Protein AF-A0AAT9LNY0-F1 (afdb_monomer_lite)

Sequence (121 aa):
MVKVRPDSPRIAACVDVQRRLFQAGYPCPRPLTGATPFSGAVATAEAYVPSGALLPTADHAALAFAEAFARLIRLAPRLAEVSTLDSAPSWVAWNHDGDGLWPCPARHRPVDGATRRRDDA

Structure (mmCIF, N/CA/C/O backbone):
data_AF-A0AAT9LNY0-F1
#
_entry.id   AF-A0AAT9LNY0-F1
#
loop_
_atom_site.group_PDB
_atom_site.id
_atom_site.type_symbol
_atom_site.label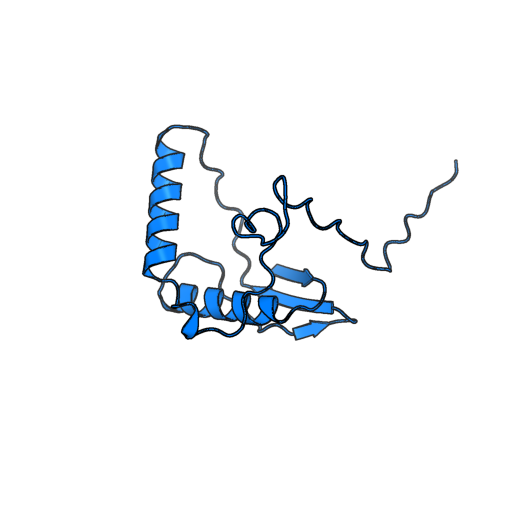_atom_id
_atom_site.label_alt_id
_atom_site.label_comp_id
_atom_site.label_asym_id
_atom_site.label_entity_id
_atom_site.label_seq_id
_atom_site.pdbx_PDB_ins_code
_atom_site.Cartn_x
_atom_site.Cartn_y
_atom_site.Cartn_z
_atom_site.occupancy
_atom_site.B_iso_or_equiv
_atom_site.auth_seq_id
_atom_site.auth_comp_id
_atom_site.auth_asym_id
_atom_site.auth_atom_id
_atom_site.pdbx_PDB_model_num
ATOM 1 N N . MET A 1 1 ? 0.871 -13.994 6.245 1.00 94.56 1 MET A N 1
ATOM 2 C CA . MET A 1 1 ? 1.655 -13.207 7.224 1.00 94.56 1 MET A CA 1
ATOM 3 C C . MET A 1 1 ? 0.701 -12.325 8.012 1.00 94.56 1 MET A C 1
ATOM 5 O O . MET A 1 1 ? -0.199 -11.765 7.398 1.00 94.56 1 MET A O 1
ATOM 9 N N . VAL A 1 2 ? 0.889 -12.199 9.329 1.00 96.50 2 VAL A N 1
ATOM 10 C CA . VAL A 1 2 ? 0.108 -11.288 10.185 1.00 96.50 2 VAL A CA 1
ATOM 11 C C . VAL A 1 2 ? 1.001 -10.147 10.673 1.00 96.50 2 VAL A C 1
ATOM 13 O O . VAL A 1 2 ? 2.157 -10.367 11.035 1.00 96.50 2 VAL A O 1
ATOM 16 N N . LYS A 1 3 ? 0.472 -8.922 10.659 1.00 95.56 3 LYS A N 1
ATOM 17 C CA . LYS A 1 3 ? 1.140 -7.688 11.079 1.00 95.56 3 LYS A CA 1
ATOM 18 C C . LYS A 1 3 ? 0.297 -7.018 12.165 1.00 95.56 3 LYS A C 1
ATOM 20 O O . LYS A 1 3 ? -0.824 -6.618 11.883 1.00 95.56 3 LYS A O 1
ATOM 25 N N . VAL A 1 4 ? 0.840 -6.878 13.376 1.00 96.44 4 VAL A N 1
ATOM 26 C CA . VAL A 1 4 ? 0.190 -6.175 14.502 1.00 96.44 4 VAL A CA 1
ATOM 27 C C . VAL A 1 4 ? 0.904 -4.851 14.763 1.00 96.44 4 VAL A C 1
ATOM 29 O O . VAL A 1 4 ? 2.138 -4.829 14.807 1.00 96.44 4 VAL A O 1
ATOM 32 N N . ARG A 1 5 ? 0.157 -3.749 14.863 1.00 92.44 5 ARG A N 1
ATOM 33 C CA . ARG A 1 5 ? 0.663 -2.369 14.998 1.00 92.44 5 ARG A CA 1
ATOM 34 C C . ARG A 1 5 ? -0.277 -1.561 15.914 1.00 92.44 5 ARG A C 1
ATOM 36 O O . ARG A 1 5 ? -1.454 -1.913 15.967 1.00 92.44 5 ARG A O 1
ATOM 43 N N . PRO A 1 6 ? 0.185 -0.488 16.587 1.00 92.31 6 PRO A N 1
ATOM 44 C CA . PRO A 1 6 ? -0.717 0.462 17.244 1.00 92.31 6 PRO A CA 1
ATOM 45 C C . PRO A 1 6 ? -1.806 0.949 16.285 1.00 92.31 6 PRO A C 1
ATOM 47 O O . PRO A 1 6 ? -1.531 1.104 15.094 1.00 92.31 6 PRO A O 1
ATOM 50 N N . ASP A 1 7 ? -3.017 1.167 16.795 1.00 90.31 7 ASP A N 1
ATOM 51 C CA . ASP A 1 7 ? -4.131 1.612 15.960 1.00 90.31 7 ASP A CA 1
ATOM 52 C C . ASP A 1 7 ? -3.851 2.988 15.337 1.00 90.31 7 ASP A C 1
ATOM 54 O O . ASP A 1 7 ? -3.277 3.885 15.958 1.00 90.31 7 ASP A O 1
ATOM 58 N N . SER A 1 8 ? -4.230 3.126 14.073 1.00 89.56 8 SER A N 1
ATOM 59 C CA . SER A 1 8 ? -4.134 4.356 13.305 1.00 89.56 8 SER A CA 1
ATOM 60 C C . SER A 1 8 ? -5.066 4.257 12.095 1.00 89.56 8 SER A C 1
ATOM 62 O O . SER A 1 8 ? -4.996 3.260 11.363 1.00 89.56 8 SER A O 1
ATOM 64 N N . PRO A 1 9 ? -5.864 5.302 11.795 1.00 90.19 9 PRO A N 1
ATOM 65 C CA . PRO A 1 9 ? -6.690 5.357 10.586 1.00 90.19 9 PRO A CA 1
ATOM 66 C C . PRO A 1 9 ? -5.905 5.077 9.294 1.00 90.19 9 PRO A C 1
ATOM 68 O O . PRO A 1 9 ? -6.426 4.451 8.366 1.00 90.19 9 PRO A O 1
ATOM 71 N N . ARG A 1 10 ? -4.612 5.434 9.277 1.00 92.06 10 ARG A N 1
ATOM 72 C CA . ARG A 1 10 ? -3.678 5.147 8.184 1.00 92.06 10 ARG A CA 1
ATOM 73 C C . ARG A 1 10 ? -3.581 3.658 7.855 1.00 92.06 10 ARG A C 1
ATOM 75 O O . ARG A 1 10 ? -3.384 3.310 6.695 1.00 92.06 10 ARG A O 1
ATOM 82 N N . ILE A 1 11 ? -3.713 2.756 8.832 1.00 94.56 11 ILE A N 1
ATOM 83 C CA . ILE A 1 11 ? -3.593 1.309 8.588 1.00 94.56 11 ILE A CA 1
ATOM 84 C C . ILE A 1 11 ? -4.724 0.827 7.679 1.00 94.56 11 ILE A C 1
ATOM 86 O O . ILE A 1 11 ? -4.468 0.077 6.736 1.00 94.56 11 ILE A O 1
ATOM 90 N N . ALA A 1 12 ? -5.956 1.284 7.917 1.00 94.81 12 ALA A N 1
ATOM 91 C CA . ALA A 1 12 ? -7.095 0.948 7.069 1.00 94.81 12 ALA A CA 1
ATOM 92 C C . ALA A 1 12 ? -6.893 1.462 5.634 1.00 94.81 12 ALA A C 1
ATOM 94 O O . ALA A 1 12 ? -7.073 0.697 4.683 1.00 94.81 12 ALA A O 1
ATOM 95 N N . ALA A 1 13 ? -6.431 2.709 5.484 1.00 95.31 13 ALA A N 1
ATOM 96 C CA . ALA A 1 13 ? -6.116 3.300 4.184 1.00 95.31 13 ALA A CA 1
ATOM 97 C C . ALA A 1 13 ? -4.997 2.538 3.453 1.00 95.31 13 ALA A C 1
ATOM 99 O O . ALA A 1 13 ? -5.132 2.210 2.277 1.00 95.31 13 ALA A O 1
ATOM 100 N N . CYS A 1 14 ? -3.914 2.177 4.148 1.00 95.12 14 CYS A N 1
ATOM 101 C CA . CYS A 1 14 ? -2.824 1.384 3.577 1.00 95.12 14 CYS A CA 1
ATOM 102 C C . CYS A 1 14 ? -3.303 0.016 3.067 1.00 95.12 14 CYS A C 1
ATOM 104 O O . CYS A 1 14 ? -2.891 -0.412 1.988 1.00 95.12 14 CYS A O 1
ATOM 106 N N . VAL A 1 15 ? -4.179 -0.667 3.812 1.00 96.88 15 VAL A N 1
ATOM 107 C CA . VAL A 1 15 ? -4.746 -1.958 3.387 1.00 96.88 15 VAL A CA 1
ATOM 108 C C . VAL A 1 15 ? -5.673 -1.794 2.179 1.00 96.88 15 VAL A C 1
ATOM 110 O O . VAL A 1 15 ? -5.682 -2.662 1.305 1.00 96.88 15 VAL A O 1
ATOM 113 N N . ASP A 1 16 ? -6.434 -0.699 2.097 1.00 97.19 16 ASP A N 1
ATOM 114 C CA . ASP A 1 16 ? -7.252 -0.391 0.918 1.00 97.19 16 ASP A CA 1
ATOM 115 C C . ASP A 1 16 ? -6.383 -0.128 -0.323 1.00 97.19 16 ASP A C 1
ATOM 117 O O . ASP A 1 16 ? -6.565 -0.781 -1.351 1.00 97.19 16 ASP A O 1
ATOM 121 N N . VAL A 1 17 ? -5.348 0.713 -0.205 1.00 97.31 17 VAL A N 1
ATOM 122 C CA . VAL A 1 17 ? -4.367 0.949 -1.282 1.00 97.31 17 VAL A CA 1
ATOM 123 C C . VAL A 1 17 ? -3.738 -0.365 -1.752 1.00 97.31 17 VAL A C 1
ATOM 125 O O . VAL A 1 17 ? -3.703 -0.638 -2.952 1.00 97.31 17 VAL A O 1
ATOM 128 N N . GLN A 1 18 ? -3.280 -1.215 -0.825 1.00 97.50 18 GLN A N 1
ATOM 129 C CA . GLN A 1 18 ? -2.694 -2.516 -1.160 1.00 97.50 18 GLN A CA 1
ATOM 130 C C . GLN A 1 18 ? -3.690 -3.420 -1.897 1.00 97.50 18 GLN A C 1
ATOM 132 O O . GLN A 1 18 ? -3.309 -4.095 -2.854 1.00 97.50 18 GLN A O 1
ATOM 137 N N . ARG A 1 19 ? -4.964 -3.430 -1.483 1.00 97.81 19 ARG A N 1
ATOM 138 C CA . ARG A 1 19 ? -6.020 -4.223 -2.127 1.00 97.81 19 ARG A CA 1
ATOM 139 C C . ARG A 1 19 ? -6.272 -3.759 -3.555 1.00 97.81 19 ARG A C 1
ATOM 141 O O . ARG A 1 19 ? -6.327 -4.604 -4.445 1.00 97.81 19 ARG A O 1
ATOM 148 N N . ARG A 1 20 ? -6.372 -2.447 -3.776 1.00 97.94 20 ARG A N 1
ATOM 149 C CA . ARG A 1 20 ? -6.575 -1.868 -5.112 1.00 97.94 20 ARG A CA 1
ATOM 150 C C . ARG A 1 20 ? -5.379 -2.124 -6.024 1.00 97.94 20 ARG A C 1
ATOM 152 O O . ARG A 1 20 ? -5.567 -2.546 -7.158 1.00 97.94 20 ARG A O 1
ATOM 159 N N . LEU A 1 21 ? -4.155 -1.976 -5.513 1.00 98.19 21 LEU A N 1
ATOM 160 C CA . LEU A 1 21 ? -2.933 -2.325 -6.247 1.00 98.19 21 LEU A CA 1
ATOM 161 C C . LEU A 1 21 ? -2.912 -3.803 -6.655 1.00 98.19 21 LEU A C 1
ATOM 163 O O . LEU A 1 21 ? -2.614 -4.111 -7.807 1.00 98.19 21 LEU A O 1
ATOM 167 N N . PHE A 1 22 ? -3.266 -4.712 -5.740 1.00 97.75 22 PHE A N 1
ATOM 168 C CA . PHE A 1 22 ? -3.360 -6.141 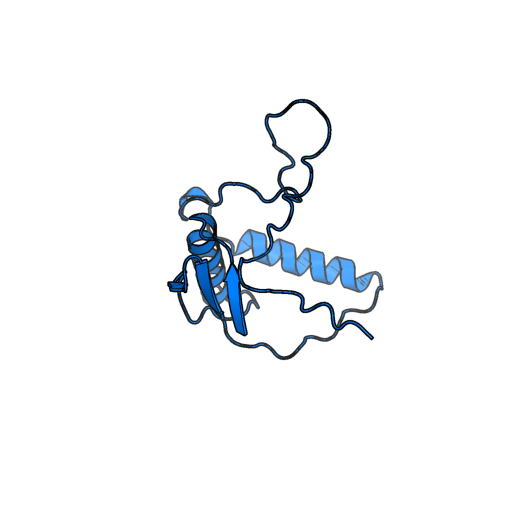-6.043 1.00 97.75 22 PHE A CA 1
ATOM 169 C C . PHE A 1 22 ? -4.404 -6.417 -7.136 1.00 97.75 22 PHE A C 1
ATOM 171 O O . PHE A 1 22 ? -4.125 -7.134 -8.093 1.00 97.75 22 PHE A O 1
ATOM 178 N N . GLN A 1 23 ? -5.591 -5.811 -7.027 1.00 97.62 23 GLN A N 1
ATOM 179 C CA . GLN A 1 23 ? -6.665 -5.933 -8.022 1.00 97.62 23 GLN A CA 1
ATOM 180 C C . GLN A 1 23 ? -6.274 -5.352 -9.388 1.00 97.62 23 GLN A C 1
ATOM 182 O O . GLN A 1 23 ? -6.664 -5.897 -10.415 1.00 97.62 23 GLN A O 1
ATOM 187 N N . ALA A 1 24 ? -5.455 -4.298 -9.408 1.00 97.75 24 ALA A N 1
ATOM 188 C CA . ALA A 1 24 ? -4.878 -3.712 -10.616 1.00 97.75 24 ALA A CA 1
ATOM 189 C C . ALA A 1 24 ? -3.674 -4.507 -11.171 1.00 97.75 24 ALA A C 1
ATOM 191 O O . ALA A 1 24 ? -3.042 -4.094 -12.144 1.00 97.75 24 ALA A O 1
ATOM 192 N N . GLY A 1 25 ? -3.329 -5.644 -10.557 1.00 96.81 25 GLY A N 1
ATOM 193 C CA . GLY A 1 25 ? -2.269 -6.540 -11.011 1.00 96.81 25 GLY A CA 1
ATOM 194 C C . GLY A 1 25 ? -0.855 -6.109 -10.619 1.00 96.81 25 GLY A C 1
ATOM 195 O O . GLY A 1 25 ? 0.106 -6.572 -11.233 1.00 96.81 25 GLY A O 1
ATOM 196 N N . TYR A 1 26 ? -0.675 -5.214 -9.644 1.00 97.00 26 TYR A N 1
ATOM 197 C CA . TYR A 1 26 ? 0.649 -4.946 -9.072 1.00 97.00 26 TYR A CA 1
ATOM 198 C C . TYR A 1 26 ? 1.130 -6.167 -8.259 1.00 97.00 26 TYR A C 1
ATOM 200 O O . TYR A 1 26 ? 0.327 -6.750 -7.528 1.00 97.00 26 TYR A O 1
ATOM 208 N N . PRO A 1 27 ? 2.416 -6.567 -8.337 1.00 92.44 27 PRO A N 1
ATOM 209 C CA . PRO A 1 27 ? 2.929 -7.770 -7.674 1.00 92.44 27 PRO A CA 1
ATOM 210 C C . PRO A 1 27 ? 3.163 -7.561 -6.164 1.00 92.44 27 PRO A C 1
ATOM 212 O O . PRO A 1 27 ? 4.271 -7.725 -5.660 1.00 92.44 27 PRO A O 1
ATOM 215 N N . CYS A 1 28 ? 2.123 -7.176 -5.423 1.00 93.75 28 CYS A N 1
ATOM 216 C CA . CYS A 1 28 ? 2.130 -7.120 -3.963 1.00 93.75 28 CYS A CA 1
ATOM 217 C C . CYS A 1 28 ? 1.419 -8.341 -3.349 1.00 93.75 28 CYS A C 1
ATOM 219 O O . CYS A 1 28 ? 0.596 -8.985 -4.005 1.00 93.75 28 CYS A O 1
ATOM 221 N N . PRO A 1 29 ? 1.691 -8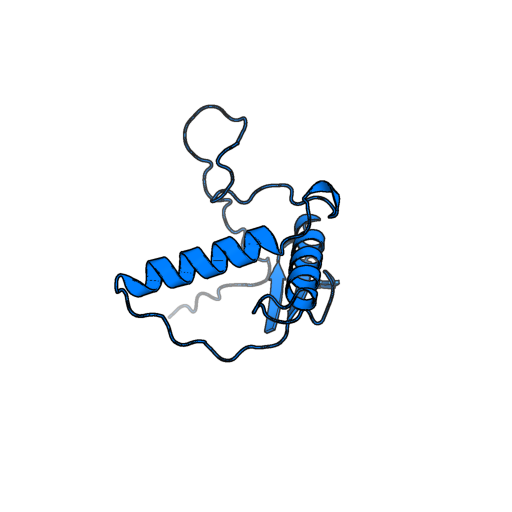.673 -2.073 1.00 95.25 29 PRO A N 1
ATOM 222 C CA . PRO A 1 29 ? 0.923 -9.686 -1.359 1.00 95.25 29 PRO A CA 1
ATOM 223 C C . PRO A 1 29 ? -0.569 -9.338 -1.312 1.00 95.25 29 PRO A C 1
ATOM 225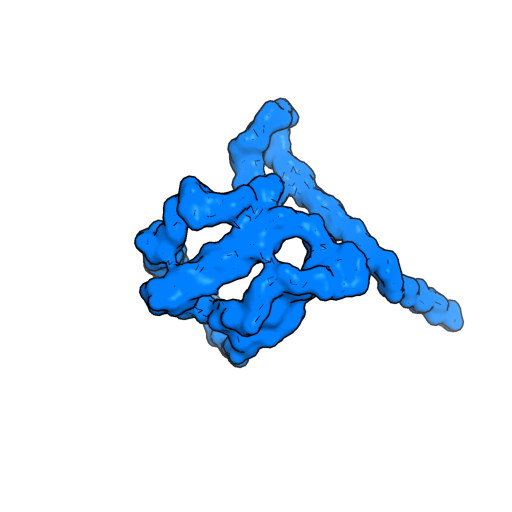 O O . PRO A 1 29 ? -0.934 -8.203 -0.999 1.00 95.25 29 PRO A O 1
ATOM 228 N N . ARG A 1 30 ? -1.437 -10.325 -1.563 1.00 97.50 30 ARG A N 1
ATOM 229 C CA . ARG A 1 30 ? -2.897 -10.164 -1.484 1.00 97.50 30 ARG A CA 1
ATOM 230 C C . ARG A 1 30 ? -3.336 -9.894 -0.040 1.00 97.50 30 ARG A C 1
ATOM 232 O O . ARG A 1 30 ? -3.118 -10.772 0.801 1.00 97.50 30 ARG A O 1
ATOM 239 N N . PRO A 1 31 ? -4.018 -8.777 0.267 1.00 97.81 31 PRO A N 1
ATOM 240 C CA . PRO A 1 31 ? -4.654 -8.599 1.569 1.00 97.81 31 PRO A CA 1
ATOM 241 C C . PRO A 1 31 ? -5.710 -9.682 1.814 1.00 97.81 31 PRO A C 1
ATOM 243 O O . PRO A 1 31 ? -6.563 -9.934 0.961 1.00 97.81 31 PRO A O 1
ATOM 246 N N . LEU A 1 32 ? -5.655 -10.324 2.977 1.00 98.06 32 LEU A N 1
ATOM 247 C CA . LEU A 1 32 ? -6.612 -11.344 3.419 1.00 98.06 32 LEU A CA 1
ATOM 248 C C . LEU A 1 32 ? -7.671 -10.759 4.355 1.00 98.06 32 LEU A C 1
ATOM 250 O O . LEU A 1 32 ? -8.785 -11.266 4.405 1.00 98.06 32 LEU A O 1
ATOM 254 N N . THR A 1 33 ? -7.339 -9.682 5.068 1.00 96.88 33 THR A N 1
ATOM 255 C CA . THR A 1 33 ? -8.247 -8.981 5.984 1.00 96.88 33 THR A CA 1
ATOM 256 C C . THR A 1 33 ? -8.234 -7.474 5.724 1.00 96.88 33 THR A C 1
ATOM 258 O O . THR A 1 33 ? -7.408 -6.955 4.968 1.00 96.88 33 THR A O 1
ATOM 261 N N . GLY A 1 34 ? -9.162 -6.753 6.354 1.00 95.88 34 GLY A N 1
ATOM 262 C CA . GLY A 1 34 ? -9.011 -5.321 6.616 1.00 95.88 34 GLY A CA 1
ATOM 263 C C . GLY A 1 34 ? -8.084 -5.054 7.811 1.00 95.88 34 GLY A C 1
ATOM 264 O O . GLY A 1 34 ? -7.440 -5.971 8.332 1.00 95.88 34 GLY A O 1
ATOM 265 N N . ALA A 1 35 ? -8.062 -3.801 8.265 1.00 96.06 35 ALA A N 1
ATOM 266 C CA . ALA A 1 35 ? -7.574 -3.432 9.591 1.00 96.06 35 ALA A CA 1
ATOM 267 C C . ALA A 1 35 ? -8.551 -3.971 10.647 1.00 96.06 35 ALA A C 1
ATOM 269 O O . ALA A 1 35 ? -9.693 -3.525 10.709 1.00 96.06 35 ALA A O 1
ATOM 270 N N . THR A 1 36 ? -8.132 -4.974 11.418 1.00 96.69 36 THR A N 1
ATOM 271 C CA . THR A 1 36 ? -8.994 -5.660 12.393 1.00 96.69 36 THR A CA 1
ATOM 272 C C . THR A 1 36 ? -8.520 -5.347 13.811 1.00 96.69 36 THR A C 1
ATOM 274 O O . THR A 1 36 ? -7.324 -5.507 14.068 1.00 96.69 36 THR A O 1
ATOM 277 N N . PRO A 1 37 ? -9.398 -4.932 14.742 1.00 96.06 37 PRO A N 1
ATOM 278 C CA . PRO A 1 37 ? -9.025 -4.761 16.143 1.00 96.06 37 PRO A CA 1
ATOM 279 C C . PRO A 1 37 ? -8.444 -6.051 16.732 1.00 96.06 37 PRO A C 1
ATOM 281 O O . PRO A 1 37 ? -8.986 -7.137 16.527 1.00 96.06 37 PRO A O 1
ATOM 284 N N . PHE A 1 38 ? -7.337 -5.938 17.461 1.00 95.75 38 PHE A N 1
ATOM 285 C CA . PHE A 1 38 ? -6.650 -7.071 18.074 1.00 95.75 38 PHE A CA 1
ATOM 286 C C . PHE A 1 38 ? -5.916 -6.631 19.342 1.00 95.75 38 PHE A C 1
ATOM 288 O O . PHE A 1 38 ? -4.879 -5.981 19.261 1.00 95.75 38 PHE A O 1
ATOM 295 N N . SER A 1 39 ? -6.449 -6.985 20.514 1.00 91.88 39 SER A N 1
ATOM 296 C CA . SER A 1 39 ? -5.804 -6.767 21.823 1.00 91.88 39 SER A CA 1
ATOM 297 C C . SER A 1 39 ? -5.298 -5.332 22.059 1.00 91.88 39 SER A C 1
ATOM 299 O O . SER A 1 39 ? -4.147 -5.130 22.435 1.00 91.88 39 SER A O 1
ATOM 301 N N . GLY A 1 40 ? -6.137 -4.322 21.802 1.00 91.88 40 GLY A N 1
ATOM 302 C CA . GLY A 1 40 ? -5.757 -2.904 21.945 1.00 91.88 40 GLY A CA 1
ATOM 303 C C . GLY A 1 40 ? -4.855 -2.364 20.825 1.00 91.88 40 GLY A C 1
ATOM 304 O O . GLY A 1 40 ? -4.378 -1.237 20.897 1.00 91.88 40 GLY A O 1
ATOM 305 N N . ALA A 1 41 ? -4.628 -3.162 19.786 1.00 95.38 41 ALA A N 1
ATOM 306 C CA . ALA A 1 41 ? -3.887 -2.821 18.583 1.00 95.38 41 ALA A CA 1
ATOM 307 C C . ALA A 1 41 ? -4.744 -3.120 17.340 1.00 95.38 41 ALA A C 1
ATOM 309 O O . ALA A 1 41 ? -5.911 -3.507 17.438 1.00 95.38 41 ALA A O 1
ATOM 310 N N . VAL A 1 42 ? -4.149 -2.975 16.159 1.00 96.81 42 VAL A N 1
ATOM 311 C CA . VAL A 1 42 ? -4.739 -3.415 14.894 1.00 96.81 42 VAL A CA 1
ATOM 312 C C . VAL A 1 42 ? -3.875 -4.497 14.265 1.00 96.81 42 VAL A C 1
ATOM 314 O O . VAL A 1 42 ? -2.651 -4.371 14.169 1.00 96.81 42 VAL A O 1
ATOM 317 N N . ALA A 1 43 ? -4.534 -5.557 13.805 1.00 97.75 43 ALA A N 1
ATOM 318 C CA . ALA A 1 43 ? -3.949 -6.634 13.031 1.00 97.75 43 ALA A CA 1
ATOM 319 C C . ALA A 1 43 ? -4.400 -6.572 11.566 1.00 97.75 43 ALA A C 1
ATOM 321 O O . ALA A 1 43 ? -5.571 -6.346 11.254 1.00 97.75 43 ALA A O 1
ATOM 322 N N . THR A 1 44 ? -3.461 -6.826 10.659 1.00 98.12 44 THR A N 1
ATOM 323 C CA . THR A 1 44 ? -3.731 -7.072 9.240 1.00 98.12 44 THR A CA 1
ATOM 324 C C . THR A 1 44 ? -3.100 -8.392 8.821 1.00 98.12 44 THR A C 1
ATOM 326 O O . THR A 1 44 ? -2.039 -8.777 9.322 1.00 98.12 44 THR A O 1
ATOM 329 N N . ALA A 1 45 ? -3.750 -9.104 7.904 1.00 98.06 45 ALA A N 1
ATOM 330 C CA . ALA A 1 45 ? -3.217 -10.319 7.313 1.00 98.06 45 ALA A CA 1
ATOM 331 C C . ALA A 1 45 ? -3.136 -10.193 5.793 1.00 98.06 45 ALA A C 1
ATOM 333 O O . ALA A 1 45 ? -4.038 -9.671 5.138 1.00 98.06 45 ALA A O 1
ATOM 334 N N . GLU A 1 46 ? -2.058 -10.723 5.231 1.00 97.81 46 GLU A N 1
ATOM 335 C CA . GLU A 1 46 ? -1.815 -10.809 3.792 1.00 97.81 46 GLU A CA 1
ATOM 336 C C . GLU A 1 46 ? -1.281 -12.197 3.425 1.00 97.81 46 GLU A C 1
ATOM 338 O O . GLU A 1 46 ? -0.742 -12.919 4.276 1.00 97.81 46 GLU A O 1
ATOM 343 N N . ALA A 1 47 ? -1.445 -12.582 2.160 1.00 97.25 47 ALA A N 1
ATOM 344 C CA . ALA A 1 47 ? -0.911 -13.826 1.631 1.00 97.25 47 ALA A CA 1
ATOM 345 C C . ALA A 1 47 ? 0.598 -13.888 1.889 1.00 97.25 47 ALA A C 1
ATOM 347 O O . ALA A 1 47 ? 1.323 -12.921 1.665 1.00 97.25 47 ALA A O 1
ATOM 348 N N . TYR A 1 48 ? 1.068 -15.018 2.407 1.00 94.06 48 TYR A N 1
ATOM 349 C CA . TYR A 1 48 ? 2.498 -15.216 2.577 1.00 94.06 48 TYR A CA 1
ATOM 350 C C . TYR A 1 48 ? 3.135 -15.431 1.204 1.00 94.06 48 TYR A C 1
ATOM 352 O O . TYR A 1 48 ? 2.723 -16.325 0.468 1.00 94.06 48 TYR A O 1
ATOM 360 N N . VAL A 1 49 ? 4.120 -14.603 0.875 1.00 89.31 49 VAL A N 1
ATOM 361 C CA . VAL A 1 49 ? 4.967 -14.773 -0.302 1.00 89.31 49 VAL A CA 1
ATOM 362 C C . VAL A 1 49 ? 6.311 -15.286 0.216 1.00 89.31 49 VAL A C 1
ATOM 364 O O . VAL A 1 49 ? 6.941 -14.578 1.008 1.00 89.31 49 VAL A O 1
ATOM 367 N N . PRO A 1 50 ? 6.733 -16.510 -0.150 1.00 84.56 50 PRO A N 1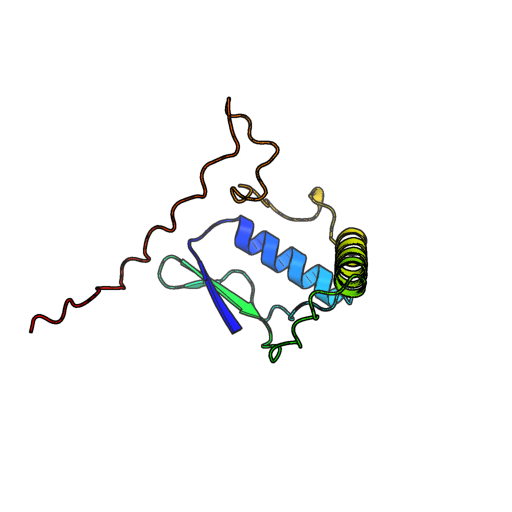
ATOM 368 C CA . PRO A 1 50 ? 8.065 -17.009 0.176 1.00 84.56 50 PRO A CA 1
ATOM 369 C C . PRO A 1 50 ? 9.126 -16.003 -0.275 1.00 84.56 50 PRO A C 1
ATOM 371 O O . PRO A 1 50 ? 8.943 -15.345 -1.299 1.00 84.56 50 PRO A O 1
ATOM 374 N N . SER A 1 51 ? 10.198 -15.851 0.506 1.00 70.00 51 SER A N 1
ATOM 375 C CA . SER A 1 51 ? 11.184 -14.785 0.300 1.00 70.00 51 SER A CA 1
ATOM 376 C C . SER A 1 51 ? 11.640 -14.709 -1.161 1.00 70.00 51 SER A C 1
ATOM 378 O O . SER A 1 51 ? 12.076 -15.708 -1.731 1.00 70.00 51 SER A O 1
ATOM 380 N N . GLY A 1 52 ? 11.540 -13.519 -1.758 1.00 70.38 52 GLY A N 1
ATOM 381 C CA . GLY A 1 52 ? 12.112 -13.249 -3.074 1.00 70.38 52 GLY A CA 1
ATOM 382 C C . GLY A 1 52 ? 13.639 -13.258 -3.013 1.00 70.38 52 GLY A C 1
ATOM 383 O O . GLY A 1 52 ? 14.224 -13.008 -1.955 1.00 70.38 52 GLY A O 1
ATOM 384 N N . ALA A 1 53 ? 14.288 -13.544 -4.142 1.00 76.06 53 ALA A N 1
ATOM 385 C CA . ALA A 1 53 ? 15.733 -13.398 -4.254 1.00 76.06 53 ALA A CA 1
ATOM 386 C C . ALA A 1 53 ? 16.108 -11.922 -4.056 1.00 76.06 53 ALA A C 1
ATOM 388 O O . ALA A 1 53 ? 15.550 -11.044 -4.718 1.00 76.06 53 ALA A O 1
ATOM 389 N N . LEU A 1 54 ? 17.040 -11.649 -3.141 1.00 75.50 54 LEU A N 1
ATOM 390 C CA . LEU A 1 54 ? 17.620 -10.318 -3.017 1.00 75.50 54 LEU A CA 1
ATOM 391 C C . LEU A 1 54 ? 18.319 -9.999 -4.342 1.00 75.50 54 LEU A C 1
ATOM 393 O O . LEU A 1 54 ? 19.172 -10.770 -4.786 1.00 75.50 54 LEU A O 1
ATOM 397 N N . LEU A 1 55 ? 17.947 -8.891 -4.983 1.00 74.44 55 LEU A N 1
ATOM 398 C CA . LEU A 1 55 ? 18.670 -8.448 -6.168 1.00 74.44 55 LEU A CA 1
ATOM 399 C C . LEU A 1 55 ? 20.118 -8.139 -5.756 1.00 74.44 55 LEU A C 1
ATOM 401 O O . LEU A 1 55 ? 20.316 -7.447 -4.751 1.00 74.44 55 LEU A O 1
ATOM 405 N N . PRO A 1 56 ? 21.128 -8.648 -6.482 1.00 74.56 56 PRO A N 1
ATOM 406 C CA . PRO A 1 56 ? 22.511 -8.289 -6.210 1.00 74.56 56 PRO A CA 1
ATOM 407 C C . PRO A 1 56 ? 22.680 -6.771 -6.334 1.00 74.56 56 PRO A C 1
ATOM 409 O O . PRO A 1 56 ? 22.007 -6.129 -7.142 1.00 74.56 56 PRO A O 1
ATOM 412 N N . THR A 1 57 ? 23.582 -6.194 -5.541 1.00 68.44 57 THR A N 1
ATOM 413 C CA . THR A 1 57 ? 23.972 -4.781 -5.637 1.00 68.44 57 THR A CA 1
ATOM 414 C C . THR A 1 57 ? 24.733 -4.554 -6.945 1.00 68.44 57 THR A C 1
ATOM 416 O O . THR A 1 57 ? 25.959 -4.554 -6.975 1.00 68.44 57 THR A O 1
ATOM 419 N N . ALA A 1 58 ? 23.990 -4.443 -8.039 1.00 72.50 58 ALA A N 1
ATOM 420 C CA . ALA A 1 58 ? 24.465 -4.183 -9.390 1.00 72.50 58 ALA A CA 1
ATOM 421 C C . ALA A 1 58 ? 23.581 -3.103 -10.025 1.00 72.50 58 ALA A C 1
ATOM 423 O O . ALA A 1 58 ? 22.420 -2.951 -9.637 1.00 72.50 58 ALA A O 1
ATOM 424 N N . ASP A 1 59 ? 24.088 -2.400 -11.040 1.00 66.19 59 ASP A N 1
ATOM 425 C CA . ASP A 1 59 ? 23.385 -1.290 -11.714 1.00 66.19 59 ASP A CA 1
ATOM 426 C C . ASP A 1 59 ? 21.975 -1.662 -12.208 1.00 66.19 59 ASP A C 1
ATOM 428 O O . ASP A 1 59 ? 21.071 -0.830 -12.273 1.00 66.19 59 ASP A O 1
ATOM 432 N N . HIS A 1 60 ? 21.750 -2.944 -12.496 1.00 74.56 60 HIS A N 1
ATOM 433 C CA . HIS A 1 60 ? 20.473 -3.460 -12.989 1.00 74.56 60 HIS A CA 1
ATOM 434 C C . HIS A 1 60 ? 19.392 -3.498 -11.894 1.00 74.56 60 HIS A C 1
ATOM 436 O O . HIS A 1 60 ? 18.201 -3.428 -12.198 1.00 74.56 60 HIS A O 1
ATOM 442 N N . ALA A 1 61 ? 19.781 -3.561 -10.616 1.00 84.19 61 ALA A N 1
ATOM 443 C CA . ALA A 1 61 ? 18.838 -3.532 -9.503 1.00 84.19 61 ALA A CA 1
ATOM 444 C C . ALA A 1 61 ? 18.153 -2.164 -9.385 1.00 84.19 61 ALA A C 1
ATOM 446 O O . ALA A 1 61 ? 16.947 -2.103 -9.153 1.00 84.19 61 ALA A O 1
ATOM 447 N N . ALA A 1 62 ? 18.890 -1.068 -9.601 1.00 87.94 62 ALA A N 1
ATOM 448 C CA . ALA A 1 62 ? 18.333 0.282 -9.547 1.00 87.94 62 ALA A CA 1
ATOM 449 C C . ALA A 1 62 ? 17.231 0.486 -10.600 1.00 87.94 62 ALA A C 1
ATOM 451 O O . ALA A 1 62 ? 16.160 0.999 -10.272 1.00 87.94 62 ALA A O 1
ATOM 452 N N . LEU A 1 63 ? 17.459 0.018 -11.833 1.00 89.75 63 LEU A N 1
ATOM 453 C CA . LEU A 1 63 ? 16.461 0.060 -12.907 1.00 89.75 63 LEU A CA 1
ATOM 454 C C . LEU A 1 63 ? 15.217 -0.763 -12.555 1.00 89.75 63 LEU A C 1
ATOM 456 O O . LEU A 1 63 ? 14.105 -0.252 -12.655 1.00 89.75 63 LEU A O 1
ATOM 460 N N . ALA A 1 64 ? 15.392 -1.988 -12.051 1.00 89.12 64 ALA A N 1
ATOM 461 C CA . ALA A 1 64 ? 14.271 -2.831 -11.638 1.00 89.12 64 ALA A CA 1
ATOM 462 C C . ALA A 1 64 ? 13.424 -2.180 -10.525 1.00 89.12 64 ALA A C 1
ATOM 464 O O . ALA A 1 64 ? 12.191 -2.209 -10.575 1.00 89.12 64 ALA A O 1
ATOM 465 N N . PHE A 1 65 ? 14.063 -1.543 -9.535 1.00 89.88 65 PHE A N 1
ATOM 466 C CA . PHE A 1 65 ? 13.348 -0.796 -8.496 1.00 89.88 65 PHE A CA 1
ATOM 467 C C . PHE A 1 65 ? 12.632 0.437 -9.056 1.00 89.88 65 PHE A C 1
ATOM 469 O O . PHE A 1 65 ? 11.487 0.692 -8.676 1.00 89.88 65 PHE A O 1
ATOM 476 N N . ALA A 1 66 ? 13.259 1.176 -9.973 1.00 93.19 66 ALA A N 1
ATOM 477 C CA . ALA A 1 66 ? 12.648 2.336 -10.615 1.00 93.19 66 ALA A CA 1
ATOM 478 C C . ALA A 1 66 ? 11.414 1.945 -11.445 1.00 93.19 66 ALA A C 1
ATOM 480 O O . ALA A 1 66 ? 10.370 2.590 -11.340 1.00 93.19 66 ALA A O 1
ATOM 481 N N . GLU A 1 67 ? 11.485 0.856 -12.211 1.00 94.44 67 GLU A N 1
ATOM 482 C CA . GLU A 1 67 ? 10.355 0.325 -12.980 1.00 94.44 67 GLU A CA 1
ATOM 483 C C . GLU A 1 67 ? 9.210 -0.141 -12.075 1.00 94.44 67 GLU A C 1
ATOM 485 O O . GLU A 1 67 ? 8.039 0.173 -12.333 1.00 94.44 67 GLU A O 1
ATOM 490 N N . ALA A 1 68 ? 9.535 -0.846 -10.986 1.00 94.12 68 ALA A N 1
ATOM 491 C CA . ALA A 1 68 ? 8.556 -1.258 -9.988 1.00 94.12 68 ALA A CA 1
ATOM 492 C C . ALA A 1 68 ? 7.875 -0.040 -9.346 1.00 94.12 68 ALA A C 1
ATOM 494 O O . ALA A 1 68 ? 6.646 0.005 -9.261 1.00 94.12 68 ALA A O 1
ATOM 495 N N . PHE A 1 69 ? 8.645 0.985 -8.973 1.00 95.62 69 PHE A N 1
ATOM 496 C CA . PHE A 1 69 ? 8.111 2.223 -8.411 1.00 95.62 69 PHE A CA 1
ATOM 497 C C . PHE A 1 69 ? 7.235 2.983 -9.417 1.00 95.62 69 PHE A C 1
ATOM 499 O O . PHE A 1 69 ? 6.112 3.363 -9.092 1.00 95.62 69 PHE A O 1
ATOM 506 N N . ALA A 1 70 ? 7.668 3.123 -10.671 1.00 97.75 70 ALA A N 1
ATOM 507 C CA . ALA A 1 70 ? 6.872 3.751 -11.724 1.00 97.75 70 ALA A CA 1
ATOM 508 C C . ALA A 1 70 ? 5.564 2.988 -11.996 1.00 97.75 70 ALA A C 1
ATOM 510 O O . ALA A 1 70 ? 4.523 3.584 -12.276 1.00 97.75 70 ALA A O 1
ATOM 511 N N . ARG A 1 71 ? 5.577 1.651 -11.920 1.00 97.81 71 ARG A N 1
ATOM 512 C CA . ARG A 1 71 ? 4.353 0.839 -11.986 1.00 97.81 71 ARG A CA 1
ATOM 513 C C . ARG A 1 71 ? 3.453 1.076 -10.773 1.00 97.81 71 ARG A C 1
ATOM 515 O O . ARG A 1 71 ? 2.250 1.217 -10.963 1.00 97.81 71 ARG A O 1
ATOM 522 N N . LEU A 1 72 ? 4.016 1.151 -9.568 1.00 97.12 72 LEU A N 1
ATOM 523 C CA . LEU A 1 72 ? 3.265 1.453 -8.350 1.00 97.12 72 LEU A CA 1
ATOM 524 C C . LEU A 1 72 ? 2.546 2.798 -8.475 1.00 97.12 72 LEU A C 1
ATOM 526 O O . LEU A 1 72 ? 1.342 2.847 -8.263 1.00 97.12 72 LEU A O 1
ATOM 530 N N . ILE A 1 73 ? 3.248 3.858 -8.887 1.00 96.44 73 ILE A N 1
ATOM 531 C CA . ILE A 1 73 ? 2.663 5.198 -9.047 1.00 96.44 73 ILE A CA 1
ATOM 532 C C . ILE A 1 73 ? 1.542 5.210 -10.093 1.00 96.44 73 ILE A C 1
ATOM 534 O O . ILE A 1 73 ? 0.511 5.834 -9.869 1.00 96.44 73 ILE A O 1
ATOM 538 N N . ARG A 1 74 ? 1.704 4.490 -11.211 1.00 97.31 74 ARG A N 1
ATOM 539 C CA . ARG A 1 74 ? 0.673 4.404 -12.262 1.00 97.31 74 ARG A CA 1
ATOM 540 C C . ARG A 1 74 ? -0.589 3.660 -11.825 1.00 97.31 74 ARG A C 1
ATOM 542 O O . ARG A 1 74 ? -1.667 3.999 -12.297 1.00 97.31 74 ARG A O 1
ATOM 549 N N . LEU A 1 75 ? -0.450 2.623 -10.999 1.00 98.00 75 LEU A N 1
ATOM 550 C CA . LEU A 1 75 ? -1.567 1.769 -10.574 1.00 98.00 75 LEU A CA 1
ATOM 551 C C . LEU A 1 75 ? -2.191 2.204 -9.244 1.00 98.00 75 LEU A C 1
ATOM 553 O O . LEU A 1 75 ? -3.270 1.726 -8.895 1.00 98.00 75 LEU A O 1
ATOM 557 N N . ALA A 1 76 ? -1.508 3.051 -8.473 1.00 96.19 76 ALA A N 1
ATOM 558 C CA . ALA A 1 76 ? -1.999 3.506 -7.185 1.00 96.19 76 ALA A CA 1
ATOM 559 C C . ALA A 1 76 ? -3.300 4.315 -7.345 1.00 96.19 76 ALA A C 1
ATOM 561 O O . ALA A 1 76 ? -3.423 5.104 -8.286 1.00 96.19 76 ALA A O 1
ATOM 562 N N . PRO A 1 77 ? -4.263 4.155 -6.418 1.00 95.75 77 PRO A N 1
ATOM 563 C CA . PRO A 1 77 ? -5.430 5.027 -6.377 1.00 95.75 77 PRO A CA 1
ATOM 564 C C . PRO A 1 77 ? -4.998 6.471 -6.117 1.00 95.75 77 PRO A C 1
ATOM 566 O O . PRO A 1 77 ? -3.960 6.728 -5.494 1.00 95.75 77 PRO A O 1
ATOM 569 N N . ARG A 1 78 ? -5.820 7.430 -6.545 1.00 93.31 78 ARG A N 1
ATOM 570 C CA . ARG A 1 78 ? -5.579 8.832 -6.191 1.00 93.31 78 ARG A CA 1
ATOM 571 C C . ARG A 1 78 ? -5.777 9.015 -4.688 1.00 93.31 78 ARG A C 1
ATOM 573 O O . ARG A 1 78 ? -6.618 8.358 -4.082 1.00 93.31 78 ARG A O 1
ATOM 580 N N . LEU A 1 79 ? -5.057 9.965 -4.090 1.00 85.94 79 LEU A N 1
ATOM 581 C CA . LEU A 1 79 ? -5.161 10.240 -2.649 1.00 85.94 79 LEU A CA 1
ATOM 582 C C . LEU A 1 79 ? -6.590 10.592 -2.210 1.00 85.94 79 LEU A C 1
ATOM 584 O O . LEU A 1 79 ? -7.014 10.180 -1.141 1.00 85.94 79 LEU A O 1
ATOM 588 N N . ALA A 1 80 ? -7.350 11.290 -3.058 1.00 90.69 80 ALA A N 1
ATOM 589 C CA . ALA A 1 80 ? -8.745 11.640 -2.784 1.00 90.69 80 ALA A CA 1
ATOM 590 C C . ALA A 1 80 ? -9.711 10.435 -2.804 1.00 90.69 80 ALA A C 1
ATOM 592 O O . ALA A 1 80 ? -10.853 10.560 -2.377 1.00 90.69 80 ALA A O 1
ATOM 593 N N . GLU A 1 81 ? -9.285 9.282 -3.326 1.00 92.75 81 GLU A N 1
ATOM 594 C CA . GLU A 1 81 ? -10.118 8.078 -3.458 1.00 92.75 81 GLU A CA 1
ATOM 595 C C . GLU A 1 81 ? -9.952 7.110 -2.280 1.00 92.75 81 GLU A C 1
ATOM 597 O O . GLU A 1 81 ? -10.612 6.066 -2.247 1.00 92.75 81 GLU A O 1
ATOM 602 N N . VAL A 1 82 ? -9.049 7.416 -1.349 1.00 92.88 82 VAL A N 1
ATOM 603 C CA . VAL A 1 82 ? -8.803 6.648 -0.127 1.00 92.88 82 VAL A CA 1
ATOM 604 C C . VAL A 1 82 ? -9.128 7.514 1.087 1.00 92.88 82 VAL A C 1
ATOM 606 O O . VAL A 1 82 ? -9.290 8.727 0.970 1.00 92.88 82 VAL A O 1
ATOM 609 N N . SER A 1 83 ? -9.270 6.895 2.260 1.00 89.75 83 SER A N 1
ATOM 610 C CA . SER A 1 83 ? -9.407 7.648 3.510 1.00 89.75 83 SER A CA 1
ATOM 611 C C . SER A 1 83 ? -8.085 8.361 3.858 1.00 89.75 83 SER A C 1
ATOM 613 O O . SER A 1 83 ? -7.267 8.657 2.991 1.00 89.75 83 SER A O 1
ATOM 615 N N . THR A 1 84 ? -7.831 8.677 5.126 1.00 90.81 84 THR A N 1
ATOM 616 C CA . THR A 1 84 ? -6.608 9.403 5.486 1.00 90.81 84 THR A CA 1
ATOM 617 C C . THR A 1 84 ? -5.366 8.504 5.477 1.00 90.81 84 THR A C 1
ATOM 619 O O . THR A 1 84 ? -5.349 7.419 6.062 1.00 90.81 8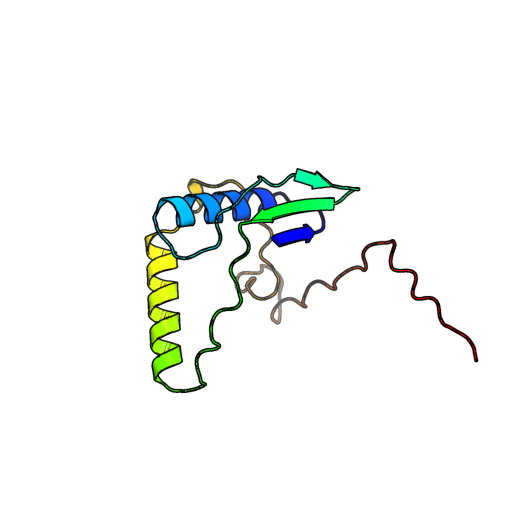4 THR A O 1
ATOM 622 N N . LEU A 1 85 ? -4.299 8.985 4.831 1.00 88.06 85 LEU A N 1
ATOM 623 C CA . LEU A 1 85 ? -2.947 8.444 4.982 1.00 88.06 85 LEU A CA 1
ATOM 624 C C . LEU A 1 85 ? -2.146 9.196 6.056 1.00 88.06 85 LEU A C 1
ATOM 626 O O . LEU A 1 85 ? -0.969 8.900 6.240 1.00 88.06 85 LEU A O 1
ATOM 630 N N . ASP A 1 86 ? -2.747 10.122 6.792 1.00 85.00 86 ASP A N 1
ATOM 631 C CA . ASP A 1 86 ? -2.057 10.855 7.847 1.00 85.00 86 ASP A CA 1
ATOM 632 C C . ASP A 1 86 ? -1.964 10.052 9.160 1.00 85.00 86 ASP A C 1
ATOM 634 O O . ASP A 1 86 ? -2.800 9.199 9.458 1.00 85.00 86 ASP A O 1
ATOM 638 N N . SER A 1 87 ? -0.941 10.284 9.986 1.00 81.75 87 SER A N 1
ATOM 639 C CA . SER A 1 87 ? 0.223 11.134 9.694 1.00 81.75 87 SER A CA 1
ATOM 640 C C . SER A 1 87 ? 1.256 10.400 8.832 1.00 81.75 87 SER A C 1
ATOM 642 O O . SER A 1 87 ? 1.398 9.172 8.892 1.00 81.75 87 SER A O 1
ATOM 644 N N . ALA A 1 88 ? 2.028 11.153 8.048 1.00 81.31 88 ALA A N 1
ATOM 645 C CA . ALA A 1 88 ? 3.195 10.606 7.371 1.00 81.31 88 ALA A CA 1
ATOM 646 C C . ALA A 1 88 ? 4.192 10.029 8.402 1.00 81.31 88 ALA A C 1
ATOM 648 O O . ALA A 1 88 ? 4.482 10.676 9.412 1.00 81.31 88 ALA A O 1
ATOM 649 N N . PRO A 1 89 ? 4.732 8.817 8.179 1.00 79.44 89 PRO A N 1
ATOM 650 C CA . PRO A 1 89 ? 5.868 8.325 8.939 1.00 79.44 89 PRO A CA 1
ATOM 651 C C . PRO A 1 89 ? 7.050 9.278 8.798 1.00 79.44 89 PRO A C 1
ATOM 653 O O . PRO A 1 89 ? 7.268 9.836 7.724 1.00 79.44 89 PRO A O 1
ATOM 656 N N . SER A 1 90 ? 7.855 9.400 9.852 1.00 79.94 90 SER A N 1
ATOM 657 C CA . SER A 1 90 ? 8.980 10.341 9.904 1.00 79.94 90 SER A CA 1
ATOM 658 C C . SER A 1 90 ? 9.895 10.251 8.684 1.00 79.94 90 SER A C 1
ATOM 660 O O . SER A 1 90 ? 10.257 11.273 8.131 1.00 79.94 90 SER A O 1
ATOM 662 N N . TRP A 1 91 ? 10.228 9.053 8.198 1.00 79.12 91 TRP A N 1
ATOM 663 C CA . TRP A 1 91 ? 11.137 8.852 7.058 1.00 79.12 91 TRP A CA 1
ATOM 664 C C . TRP A 1 91 ? 10.557 9.258 5.691 1.00 79.12 91 TRP A C 1
ATOM 666 O O . TRP A 1 91 ? 11.281 9.231 4.702 1.00 79.12 91 TRP A O 1
ATOM 676 N N . VAL A 1 92 ? 9.275 9.629 5.611 1.00 83.06 92 VAL A N 1
ATOM 677 C CA . VAL A 1 92 ? 8.651 10.229 4.415 1.00 83.06 92 VAL A CA 1
ATOM 678 C C . VAL A 1 92 ? 8.003 11.586 4.706 1.00 83.06 92 VAL A C 1
ATOM 680 O O . VAL A 1 92 ? 7.344 12.139 3.832 1.00 83.06 92 VAL A O 1
ATOM 683 N N . ALA A 1 93 ? 8.193 12.140 5.904 1.00 83.56 93 ALA A N 1
ATOM 684 C CA . ALA A 1 93 ? 7.624 13.418 6.322 1.00 83.56 93 ALA A CA 1
ATOM 685 C C . ALA A 1 93 ? 8.476 14.607 5.841 1.00 83.56 93 ALA A C 1
ATOM 687 O O . ALA A 1 93 ? 8.792 15.489 6.626 1.00 83.56 93 ALA A O 1
ATOM 688 N N . TRP A 1 94 ? 8.867 14.631 4.561 1.00 76.19 94 TRP A N 1
ATOM 689 C CA . TRP A 1 94 ? 9.686 15.708 3.972 1.00 76.19 94 TRP A CA 1
ATOM 690 C C . TRP A 1 94 ? 8.995 17.074 3.976 1.00 76.19 94 TRP A C 1
ATOM 692 O O . TRP A 1 94 ? 9.653 18.102 3.866 1.00 76.19 94 TRP A O 1
ATOM 702 N N . ASN A 1 95 ? 7.668 17.068 4.069 1.00 76.31 95 ASN A N 1
ATOM 703 C CA . ASN A 1 95 ? 6.788 18.227 4.049 1.00 76.31 95 ASN A CA 1
ATOM 704 C C . ASN A 1 95 ? 6.275 18.597 5.452 1.00 76.31 95 ASN A C 1
ATOM 706 O O . ASN A 1 95 ? 5.160 19.103 5.570 1.00 76.31 95 ASN A O 1
ATOM 710 N N . HIS A 1 96 ? 7.032 18.289 6.510 1.00 80.69 96 HIS A N 1
ATOM 711 C CA . HIS A 1 96 ? 6.657 18.696 7.862 1.00 80.69 96 HIS A CA 1
ATOM 712 C C . HIS A 1 96 ? 6.643 20.225 7.997 1.00 80.69 96 HIS A C 1
ATOM 714 O O . HIS A 1 96 ? 7.447 20.925 7.389 1.00 80.69 96 HIS A O 1
ATOM 720 N N . ASP A 1 97 ? 5.719 20.727 8.808 1.00 80.56 97 ASP A N 1
ATOM 721 C CA . ASP A 1 97 ? 5.492 22.149 9.078 1.00 80.56 97 ASP A CA 1
ATOM 722 C C . ASP A 1 97 ? 6.389 22.713 10.192 1.00 80.56 97 ASP A C 1
ATOM 724 O O . ASP A 1 97 ? 6.472 23.926 10.362 1.00 80.56 97 ASP A O 1
ATOM 728 N N . GLY A 1 98 ? 7.062 21.846 10.953 1.00 77.56 98 GLY A N 1
ATOM 729 C CA . GLY A 1 98 ? 7.993 22.259 12.001 1.00 77.56 98 GLY A CA 1
ATOM 730 C C . GLY A 1 98 ? 9.283 22.875 11.454 1.00 77.56 98 GLY A C 1
ATOM 731 O O . GLY A 1 98 ? 9.843 22.383 10.475 1.00 77.56 98 GLY A O 1
ATOM 732 N N . ASP A 1 99 ? 9.790 23.900 12.135 1.00 77.50 99 ASP A N 1
ATOM 733 C CA . ASP A 1 99 ? 11.091 24.495 11.833 1.00 77.50 99 ASP A CA 1
ATOM 734 C C . ASP A 1 99 ? 12.241 23.499 12.079 1.00 77.50 99 ASP A C 1
ATOM 736 O O . ASP A 1 99 ? 12.270 22.786 13.087 1.00 77.50 99 ASP A O 1
ATOM 740 N N . GLY A 1 100 ? 13.245 23.500 11.197 1.00 75.38 100 GLY A N 1
ATOM 741 C CA . GLY A 1 100 ? 14.513 22.796 11.410 1.00 75.38 100 GLY A CA 1
ATOM 742 C C . GLY A 1 100 ? 14.717 21.540 10.559 1.00 75.38 100 GLY A C 1
ATOM 743 O O . GLY A 1 100 ? 14.255 21.445 9.426 1.00 75.38 100 GLY A O 1
ATOM 744 N N . LEU A 1 101 ? 15.529 20.613 11.077 1.00 78.25 101 LEU A N 1
ATOM 745 C CA . LEU A 1 101 ? 15.921 19.387 10.378 1.00 78.25 101 LEU A CA 1
ATOM 746 C C . LEU A 1 101 ? 14.785 18.360 10.341 1.00 78.25 101 LEU A C 1
ATOM 748 O O . LEU A 1 101 ? 13.837 18.419 11.121 1.00 78.25 101 LEU A O 1
ATOM 752 N N . TRP A 1 102 ? 14.967 17.369 9.469 1.00 80.81 102 TRP A N 1
ATOM 753 C CA . TRP A 1 102 ? 14.055 16.250 9.267 1.00 80.81 102 TRP A CA 1
ATOM 754 C C . TRP A 1 102 ? 13.548 15.629 10.585 1.00 80.81 102 TRP A C 1
ATOM 756 O O . TRP A 1 102 ? 14.350 15.446 11.511 1.00 80.81 102 TRP A O 1
ATOM 766 N N . PRO A 1 103 ? 12.263 15.228 10.689 1.00 76.50 103 PRO A N 1
ATOM 767 C CA . PRO A 1 103 ? 11.679 14.827 11.959 1.00 76.50 103 PRO A CA 1
ATOM 768 C C . PRO A 1 103 ? 12.374 13.593 12.523 1.00 76.50 103 PRO A C 1
ATOM 770 O O . PRO A 1 103 ? 12.629 12.613 11.812 1.00 76.50 103 PRO A O 1
ATOM 773 N N . CYS A 1 104 ? 12.642 13.616 13.829 1.00 73.44 104 CYS A N 1
ATOM 774 C CA . CYS A 1 104 ? 13.202 12.462 14.520 1.00 73.44 104 CYS A CA 1
ATOM 775 C C . CYS A 1 104 ? 12.275 11.247 14.327 1.00 73.44 104 CYS A C 1
ATOM 777 O O . CYS A 1 104 ? 11.054 11.389 14.465 1.00 73.44 104 CYS A O 1
ATOM 779 N N . PRO A 1 105 ? 12.812 10.051 14.019 1.00 69.06 105 PRO A N 1
ATOM 780 C CA . PRO A 1 105 ? 11.995 8.860 13.923 1.00 69.06 105 PRO A CA 1
ATOM 781 C C . PRO A 1 105 ? 11.161 8.658 15.179 1.00 69.06 105 PRO A C 1
ATOM 783 O O . PRO A 1 105 ? 11.701 8.657 16.288 1.00 69.06 105 PRO A O 1
ATOM 786 N N . ALA A 1 106 ? 9.845 8.493 15.009 1.00 63.56 106 ALA A N 1
ATOM 787 C CA . ALA A 1 106 ? 8.965 8.195 16.128 1.00 63.56 106 ALA A CA 1
ATOM 788 C C . ALA A 1 106 ? 9.530 6.971 16.861 1.00 63.56 106 ALA A C 1
ATOM 790 O O . ALA A 1 106 ? 9.689 5.900 16.267 1.00 63.56 106 ALA A O 1
ATOM 791 N N . ARG A 1 107 ? 9.903 7.138 18.137 1.00 55.41 107 ARG A N 1
ATOM 792 C CA . ARG A 1 107 ? 10.438 6.032 18.936 1.00 55.41 107 ARG A CA 1
ATOM 793 C C . ARG A 1 107 ? 9.386 4.928 18.954 1.00 55.41 107 ARG A C 1
ATOM 795 O O . ARG A 1 107 ? 8.242 5.179 19.326 1.00 55.41 107 ARG A O 1
ATOM 802 N N . HIS A 1 108 ? 9.771 3.708 18.580 1.00 52.53 108 HIS A N 1
ATOM 803 C CA . HIS A 1 108 ? 8.947 2.534 18.844 1.00 52.53 108 HIS A CA 1
ATOM 804 C C . HIS A 1 108 ? 8.698 2.468 20.354 1.00 52.53 108 HIS A C 1
ATOM 806 O O . HIS A 1 108 ? 9.605 2.137 21.119 1.00 52.53 108 HIS A O 1
ATOM 812 N N . ARG A 1 109 ? 7.486 2.814 20.802 1.00 46.66 109 ARG A N 1
ATOM 813 C CA . ARG A 1 109 ? 7.070 2.505 22.169 1.00 46.66 109 ARG A CA 1
ATOM 814 C C . ARG A 1 109 ? 6.970 0.977 22.248 1.00 46.66 109 ARG A C 1
ATOM 816 O O . ARG A 1 109 ? 6.357 0.389 21.351 1.00 46.66 109 ARG A O 1
ATOM 823 N N . PRO A 1 110 ? 7.604 0.317 23.232 1.00 43.50 110 PRO A N 1
ATOM 824 C CA . PRO A 1 110 ? 7.428 -1.116 23.410 1.00 43.50 110 PRO A CA 1
ATOM 825 C C . PRO A 1 110 ? 5.935 -1.423 23.532 1.00 43.50 110 PRO A C 1
ATOM 827 O O . PRO A 1 110 ? 5.197 -0.656 24.147 1.00 43.50 110 PRO A O 1
ATOM 830 N N . VAL A 1 111 ? 5.490 -2.524 22.931 1.00 48.88 111 VAL A N 1
ATOM 831 C CA . VAL A 1 111 ? 4.170 -3.075 23.241 1.00 48.88 111 VAL A CA 1
ATOM 832 C C . VAL A 1 111 ? 4.246 -3.563 24.686 1.00 48.88 111 VAL A C 1
ATOM 834 O O . VAL A 1 111 ? 5.096 -4.404 24.998 1.00 48.88 111 VAL A O 1
ATOM 837 N N . ASP A 1 112 ? 3.412 -3.011 25.566 1.00 40.44 112 ASP A N 1
ATOM 838 C CA . ASP A 1 112 ? 3.316 -3.473 26.950 1.00 40.44 112 ASP A CA 1
ATOM 839 C C . ASP A 1 112 ? 2.978 -4.974 26.941 1.00 40.44 112 ASP A C 1
ATOM 841 O O . ASP A 1 112 ? 1.951 -5.393 26.409 1.00 40.44 112 ASP A O 1
ATOM 845 N N . GLY A 1 113 ? 3.904 -5.796 27.447 1.00 45.19 113 GLY A N 1
ATOM 846 C CA . GLY A 1 113 ? 3.803 -7.262 27.435 1.00 45.19 113 GLY A CA 1
ATOM 847 C C . GLY A 1 113 ? 5.108 -8.005 27.133 1.00 45.19 113 GLY A C 1
ATOM 848 O O . GLY A 1 113 ? 5.219 -9.187 27.448 1.00 45.19 113 GLY A O 1
ATOM 849 N N . ALA A 1 114 ? 6.131 -7.337 26.590 1.00 45.22 114 ALA A N 1
ATOM 850 C CA . ALA A 1 114 ? 7.473 -7.915 26.480 1.00 45.22 114 ALA A CA 1
ATOM 851 C C . ALA A 1 114 ? 8.275 -7.667 27.769 1.00 45.22 114 ALA A C 1
ATOM 853 O O . ALA A 1 114 ? 9.226 -6.884 27.792 1.00 45.22 114 ALA A O 1
ATOM 854 N N . THR A 1 115 ? 7.886 -8.319 28.866 1.00 38.25 115 THR A N 1
ATOM 855 C CA . THR A 1 115 ? 8.721 -8.402 30.070 1.00 38.25 115 THR A CA 1
ATOM 856 C C . THR A 1 115 ? 10.012 -9.122 29.688 1.00 38.25 115 THR A C 1
ATOM 858 O O . THR A 1 115 ? 10.051 -10.345 29.560 1.00 38.25 115 THR A O 1
ATOM 861 N N . ARG A 1 116 ? 11.092 -8.364 29.476 1.00 47.75 116 ARG A N 1
ATOM 862 C CA . ARG A 1 116 ? 12.446 -8.917 29.442 1.00 47.75 116 ARG A CA 1
ATOM 863 C C . ARG A 1 116 ? 12.722 -9.435 30.855 1.00 47.75 116 ARG A C 1
ATOM 865 O O . ARG A 1 116 ? 13.101 -8.650 31.722 1.00 47.75 116 ARG A O 1
ATOM 872 N N . ARG A 1 117 ? 12.488 -10.731 31.103 1.00 42.69 117 ARG A N 1
ATOM 873 C CA . ARG A 1 117 ? 13.114 -11.411 32.243 1.00 42.69 117 ARG A CA 1
ATOM 874 C C . ARG A 1 117 ? 14.614 -11.190 32.084 1.00 42.69 117 ARG A C 1
ATOM 876 O O . ARG A 1 117 ? 15.201 -11.595 31.083 1.00 42.69 117 ARG A O 1
ATOM 883 N N . ARG A 1 118 ? 15.194 -10.425 33.006 1.00 41.59 118 ARG A N 1
ATOM 884 C CA . ARG A 1 118 ? 16.616 -10.536 33.296 1.00 41.59 118 ARG A CA 1
ATOM 885 C C . ARG A 1 118 ? 16.742 -11.861 34.027 1.00 41.59 118 ARG A C 1
ATOM 887 O O . ARG A 1 118 ? 16.181 -11.994 35.110 1.00 41.59 118 ARG A O 1
ATOM 894 N N . ASP A 1 119 ? 17.370 -12.831 33.383 1.00 44.09 119 ASP A N 1
ATOM 895 C CA . ASP A 1 119 ? 17.901 -13.974 34.102 1.00 44.09 119 ASP A CA 1
ATOM 896 C C . ASP A 1 119 ? 19.163 -13.471 34.807 1.00 44.09 119 ASP A C 1
ATOM 898 O O . ASP A 1 119 ? 20.125 -13.053 34.159 1.00 44.09 119 ASP A O 1
ATOM 902 N N . ASP A 1 120 ? 19.083 -13.413 36.134 1.00 42.91 120 ASP A N 1
ATOM 903 C CA . ASP A 1 120 ? 20.233 -13.304 37.019 1.00 42.91 120 ASP A CA 1
ATOM 904 C C . ASP A 1 120 ? 20.921 -14.677 37.070 1.00 42.91 120 ASP A C 1
ATOM 906 O O . ASP A 1 120 ? 20.297 -15.667 37.465 1.00 42.91 120 ASP A O 1
ATOM 910 N N . ALA A 1 121 ? 22.194 -14.719 36.676 1.00 43.22 121 ALA A N 1
ATOM 911 C CA . ALA A 1 121 ? 23.214 -15.656 37.152 1.00 43.22 121 ALA A CA 1
ATOM 912 C C . ALA A 1 121 ? 24.604 -15.077 36.858 1.00 43.22 121 ALA A C 1
ATOM 914 O O . ALA A 1 121 ? 24.849 -14.705 35.686 1.00 43.22 121 ALA A O 1
#

Foldseek 3Di:
DKDKAADDPLQQQVLVQQCQCVVLPQPDFHWPDGQPDDPNITMTDTDDDPDDDDDPPDPVVVVVVVVSVVSSVVRTDDCVVTDDNPDDFQVPVPVDPDPDDGDDGDPPDDDPPPPPPPDDD

Secondary structure (DSSP, 8-state):
-EEEE---HHHHHHHHHHHHHHHTT-SSPPB-S-SEEETTEEEEEB---PPPPPPPSSHHHHHHHHHHHHHHHHHSPPGGGSS--PSPPGGG-TT--SSSSSPPPPP-PPPTT--------

pLDDT: mean 83.66, std 16.91, range [38.25, 98.19]

Radius of gyration: 18.01 Å; chains: 1; bounding box: 35×42×50 Å